Protein AF-K9VSK0-F1 (afdb_monomer)

pLDDT: mean 86.37, std 11.76, range [46.28, 98.44]

Mean predicted aligned error: 15.11 Å

Sequence (134 aa):
MHLQTCIEEISRLSTNRTDDEPLRQQLQQTQEELKQTQEQLAIASQEVDATNLQLPAAEQQLAELRSQLDTERASRTQVEIQLSELQQTPAPAINLSGKAGEVVNFFRTLLPKDTKLPKNTMSKLREILEATED

Foldseek 3Di:
DVVVVVVVVVVVVVVVVVVVVVVVVVVVVVVVVVVVVVVVVVVVVVVVVVVVVVVVVVVVVVVVVVVVVVVVVVVVVVVVVVVVVVVVPDDPPPLCLVVLVVVLVVVVVVDDPPDDDDPCPSVVSSVVSNVPPD

Radius of gyration: 51.52 Å; Cα contacts (8 Å, |Δi|>4): 13; chains: 1; bounding box: 82×23×147 Å

Solvent-accessible surface area (backbone atoms only — not comparable to full-atom values): 7681 Å² total; per-residue (Å²): 111,70,70,59,54,52,50,54,51,53,53,53,53,51,51,57,56,59,63,47,50,62,53,51,52,50,51,53,48,52,52,51,54,50,50,53,51,51,53,52,50,52,51,53,50,51,53,51,52,55,48,63,62,48,48,59,56,53,53,51,54,51,52,49,54,50,54,51,51,53,50,51,51,52,54,50,53,53,51,54,49,52,54,51,50,56,66,69,48,68,72,78,79,76,75,43,58,92,40,27,70,59,54,55,48,51,55,58,70,73,46,62,93,83,64,83,68,64,97,56,53,69,59,50,53,38,49,57,40,57,63,74,80,123

Structure (mmCIF, N/CA/C/O backbone):
data_AF-K9VSK0-F1
#
_entry.id   AF-K9VSK0-F1
#
loop_
_atom_site.group_PDB
_atom_site.id
_atom_site.type_symbol
_atom_site.label_atom_id
_atom_site.label_alt_id
_atom_site.label_comp_id
_atom_site.label_asym_id
_atom_site.label_entity_id
_atom_site.label_seq_id
_atom_site.pdbx_PDB_ins_code
_atom_site.Cartn_x
_atom_site.Cartn_y
_atom_site.Cartn_z
_atom_site.occupancy
_atom_site.B_iso_or_equiv
_atom_site.auth_seq_id
_atom_site.auth_comp_id
_atom_site.auth_asym_id
_atom_site.auth_atom_id
_atom_site.pdbx_PDB_model_num
ATOM 1 N N . MET A 1 1 ? 46.439 6.648 -70.743 1.00 70.19 1 MET A N 1
ATOM 2 C CA . MET A 1 1 ? 44.993 6.501 -70.464 1.00 70.19 1 MET A CA 1
ATOM 3 C C . MET A 1 1 ? 44.739 5.559 -69.288 1.00 70.19 1 MET A C 1
ATOM 5 O O . MET A 1 1 ? 44.214 6.033 -68.300 1.00 70.19 1 MET A O 1
ATOM 9 N N . HIS A 1 2 ? 45.198 4.298 -69.313 1.00 75.94 2 HIS A N 1
ATOM 10 C CA . HIS A 1 2 ? 44.955 3.331 -68.220 1.00 75.94 2 HIS A CA 1
ATOM 11 C C . HIS A 1 2 ? 45.480 3.762 -66.836 1.00 75.94 2 HIS A C 1
ATOM 13 O O . HIS A 1 2 ? 44.783 3.609 -65.844 1.00 75.94 2 HIS A O 1
ATOM 19 N N . LEU A 1 3 ? 46.674 4.363 -66.765 1.00 83.75 3 LEU A N 1
ATOM 20 C CA . LEU A 1 3 ? 47.247 4.857 -65.503 1.00 83.75 3 LEU A CA 1
ATOM 21 C C . LEU A 1 3 ? 46.403 5.966 -64.851 1.00 83.75 3 LEU A C 1
ATOM 23 O O . LEU A 1 3 ? 46.279 5.998 -63.634 1.00 83.75 3 LEU A O 1
ATOM 27 N N . GLN A 1 4 ? 45.789 6.836 -65.658 1.00 86.50 4 GLN A N 1
ATOM 28 C CA . GLN A 1 4 ? 44.918 7.913 -65.176 1.00 86.50 4 GLN A CA 1
ATOM 29 C C . GLN A 1 4 ? 43.635 7.339 -64.558 1.00 86.50 4 GLN A C 1
ATOM 31 O O . GLN A 1 4 ? 43.247 7.727 -63.462 1.00 86.50 4 GLN A O 1
ATOM 36 N N . THR A 1 5 ? 43.037 6.354 -65.236 1.00 87.00 5 THR A N 1
ATOM 37 C CA . THR A 1 5 ? 41.846 5.637 -64.766 1.00 87.00 5 THR A CA 1
ATOM 38 C C . THR A 1 5 ? 42.118 4.894 -63.459 1.00 87.00 5 THR A C 1
ATOM 40 O O . THR A 1 5 ? 41.322 4.985 -62.531 1.00 87.00 5 THR A O 1
ATOM 43 N N . CYS A 1 6 ? 43.276 4.234 -63.332 1.00 84.94 6 CYS A N 1
ATOM 44 C CA . CYS A 1 6 ? 43.662 3.577 -62.081 1.00 84.94 6 CYS A CA 1
ATOM 45 C C . CYS A 1 6 ? 43.825 4.565 -60.915 1.00 84.94 6 CYS A C 1
ATOM 47 O O . CYS A 1 6 ? 43.455 4.244 -59.790 1.00 84.94 6 CYS A O 1
ATOM 49 N N . ILE A 1 7 ? 44.361 5.765 -61.162 1.00 89.50 7 ILE A N 1
ATOM 50 C CA . ILE A 1 7 ? 44.517 6.792 -60.120 1.00 89.50 7 ILE A CA 1
ATOM 51 C C . ILE A 1 7 ? 43.149 7.303 -59.652 1.00 89.50 7 ILE A C 1
ATOM 53 O O . ILE A 1 7 ? 42.914 7.376 -58.448 1.00 89.50 7 ILE A O 1
ATOM 57 N N . GLU A 1 8 ? 42.228 7.594 -60.574 1.00 88.56 8 GLU A N 1
ATOM 58 C CA . GLU A 1 8 ? 40.864 8.027 -60.234 1.00 88.56 8 GLU A CA 1
ATOM 59 C C . GLU A 1 8 ? 40.098 6.966 -59.433 1.00 88.56 8 GLU A C 1
ATOM 61 O O . GLU A 1 8 ? 39.396 7.291 -58.473 1.00 88.56 8 GLU A O 1
ATOM 66 N N . GLU A 1 9 ? 40.264 5.691 -59.781 1.00 86.88 9 GLU A N 1
ATOM 67 C CA . GLU A 1 9 ? 39.606 4.580 -59.097 1.00 86.88 9 GLU A CA 1
ATOM 68 C C . GLU A 1 9 ? 40.160 4.366 -57.678 1.00 86.88 9 GLU A C 1
ATOM 70 O O . GLU A 1 9 ? 39.389 4.189 -56.734 1.00 86.88 9 GLU A O 1
ATOM 75 N N . ILE A 1 10 ? 41.479 4.496 -57.487 1.00 85.00 10 ILE A N 1
ATOM 76 C CA . ILE A 1 10 ? 42.115 4.464 -56.159 1.00 85.00 10 ILE A CA 1
ATOM 77 C C . ILE A 1 10 ? 41.655 5.649 -55.303 1.00 85.00 10 ILE A C 1
ATOM 79 O O . ILE A 1 10 ? 41.307 5.458 -54.136 1.00 85.00 10 ILE A O 1
ATOM 83 N N . SER A 1 11 ? 41.610 6.862 -55.865 1.00 85.50 11 SER A N 1
ATOM 84 C CA . SER A 1 11 ? 41.116 8.042 -55.149 1.00 85.50 11 SER A CA 1
ATOM 85 C C . SER A 1 11 ? 39.668 7.857 -54.706 1.00 85.50 11 SER A C 1
ATOM 87 O O . SER A 1 11 ? 39.365 8.112 -53.545 1.00 85.50 11 SER A O 1
ATOM 89 N N . ARG A 1 12 ? 38.804 7.336 -55.586 1.00 83.38 12 ARG A N 1
ATOM 90 C CA . ARG A 1 12 ? 37.389 7.068 -55.296 1.00 83.38 12 ARG A CA 1
ATOM 91 C C . ARG A 1 12 ? 37.193 5.979 -54.235 1.00 83.38 12 ARG A C 1
ATOM 93 O O . ARG A 1 12 ? 36.321 6.107 -53.380 1.00 83.38 12 ARG A O 1
ATOM 100 N N . LEU A 1 13 ? 38.002 4.919 -54.257 1.00 79.75 13 LEU A N 1
ATOM 101 C CA . LEU A 1 13 ? 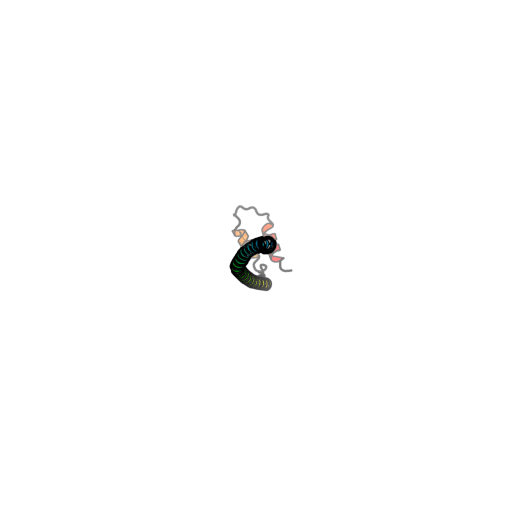37.990 3.887 -53.214 1.00 79.75 13 LEU A CA 1
ATOM 102 C C . LEU A 1 13 ? 38.483 4.433 -51.867 1.00 79.75 13 LEU A C 1
ATOM 104 O O . LEU A 1 13 ? 37.952 4.055 -50.823 1.00 79.75 13 LEU A O 1
ATOM 108 N N . SER A 1 14 ? 39.463 5.339 -51.879 1.00 76.88 14 SER A N 1
ATOM 109 C CA . SER A 1 14 ? 39.976 5.978 -50.667 1.00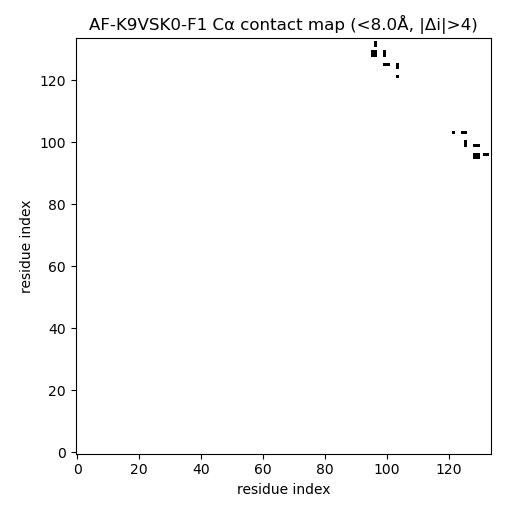 76.88 14 SER A CA 1
ATOM 110 C C . SER A 1 14 ? 38.945 6.905 -50.021 1.00 76.88 14 SER A C 1
ATOM 112 O O . SER A 1 14 ? 38.799 6.865 -48.801 1.00 76.88 14 SER A O 1
ATOM 114 N N . THR A 1 15 ? 38.200 7.701 -50.796 1.00 74.81 15 THR A N 1
ATOM 115 C CA . THR A 1 15 ? 37.110 8.535 -50.257 1.00 74.81 15 THR A CA 1
ATOM 116 C C . THR A 1 15 ? 36.001 7.677 -49.668 1.00 74.81 15 THR A C 1
ATOM 118 O O . THR A 1 15 ? 35.684 7.840 -48.496 1.00 74.81 15 THR A O 1
ATOM 121 N N . ASN A 1 16 ? 35.527 6.666 -50.402 1.00 74.62 16 ASN A N 1
ATOM 122 C CA . ASN A 1 16 ? 34.488 5.758 -49.902 1.00 74.62 16 ASN A CA 1
ATOM 123 C C . ASN A 1 16 ? 34.891 5.049 -48.596 1.00 74.62 16 ASN A C 1
ATOM 125 O O . ASN A 1 16 ? 34.059 4.832 -47.721 1.00 74.62 16 ASN A O 1
ATOM 129 N N . ARG A 1 17 ? 36.172 4.686 -48.447 1.00 75.38 17 ARG A N 1
ATOM 130 C CA . ARG A 1 17 ? 36.698 4.094 -47.209 1.00 75.38 17 ARG A CA 1
ATOM 131 C C . ARG A 1 17 ? 36.726 5.090 -46.048 1.00 75.38 17 ARG A C 1
ATOM 133 O O . ARG A 1 17 ? 36.574 4.682 -44.903 1.00 75.38 17 ARG A O 1
ATOM 140 N N . THR A 1 18 ? 36.941 6.369 -46.338 1.00 74.44 18 THR A N 1
ATOM 141 C CA . THR A 1 18 ? 36.981 7.429 -45.322 1.00 74.44 18 THR A CA 1
ATOM 142 C C . THR A 1 18 ? 35.572 7.765 -44.825 1.00 74.44 18 THR A C 1
ATOM 144 O O . THR A 1 18 ? 35.400 8.063 -43.647 1.00 74.44 18 THR A O 1
ATOM 147 N N . ASP A 1 19 ? 34.563 7.624 -45.687 1.00 80.12 19 ASP A N 1
ATOM 148 C CA . ASP A 1 19 ? 33.156 7.865 -45.350 1.00 80.12 19 ASP A CA 1
ATOM 149 C C . ASP A 1 19 ? 32.512 6.717 -44.533 1.00 80.12 19 ASP A C 1
ATOM 151 O O . ASP A 1 19 ? 31.517 6.938 -43.845 1.00 80.12 19 ASP A O 1
ATOM 155 N N . ASP A 1 20 ? 33.089 5.506 -44.545 1.00 85.62 20 ASP A N 1
ATOM 156 C CA . ASP A 1 20 ? 32.616 4.346 -43.754 1.00 85.62 20 ASP A CA 1
ATOM 157 C C . ASP A 1 20 ? 33.042 4.416 -42.271 1.00 85.62 20 ASP A C 1
ATOM 159 O O . ASP A 1 20 ? 32.355 3.914 -41.382 1.00 85.62 20 ASP A O 1
ATOM 163 N N . GLU A 1 21 ? 34.164 5.076 -41.976 1.00 87.31 21 GLU A N 1
ATOM 164 C CA . GLU A 1 21 ? 34.695 5.226 -40.615 1.00 87.31 21 GLU A CA 1
ATOM 165 C C . GLU A 1 21 ? 33.745 5.966 -39.644 1.00 87.31 21 GLU A C 1
ATOM 167 O O . GLU A 1 21 ? 33.496 5.445 -38.552 1.00 87.31 21 GLU A O 1
ATOM 172 N N . PRO A 1 22 ? 33.148 7.130 -39.987 1.00 90.38 22 PRO A N 1
ATOM 173 C CA . PRO A 1 22 ? 32.192 7.792 -39.098 1.00 90.38 22 PRO A CA 1
ATOM 174 C C . PRO A 1 22 ? 30.921 6.961 -38.880 1.00 90.38 22 PRO A C 1
ATOM 176 O O . PRO A 1 22 ? 30.366 6.980 -37.782 1.00 90.38 22 PRO A O 1
ATOM 179 N N . LEU A 1 23 ? 30.481 6.188 -39.880 1.00 91.69 23 LEU A N 1
ATOM 180 C CA . LEU A 1 23 ? 29.332 5.286 -39.745 1.00 91.69 23 LEU A CA 1
ATOM 181 C C . LEU A 1 23 ? 29.629 4.140 -38.771 1.00 91.69 23 LEU A C 1
ATOM 183 O O . LEU A 1 23 ? 28.773 3.778 -37.965 1.00 91.69 23 LEU A O 1
ATOM 187 N N . ARG A 1 24 ? 30.855 3.600 -38.786 1.00 91.38 24 ARG A N 1
ATOM 188 C CA . ARG A 1 24 ? 31.303 2.593 -37.809 1.00 91.38 24 ARG A CA 1
ATOM 189 C C . ARG A 1 24 ? 31.342 3.144 -36.390 1.00 91.38 24 ARG A C 1
ATOM 191 O O . ARG A 1 24 ? 30.878 2.467 -35.476 1.00 91.38 24 ARG A O 1
ATOM 198 N N . GLN A 1 25 ? 31.852 4.363 -36.208 1.00 94.50 25 GLN A N 1
ATOM 199 C CA . GLN A 1 25 ? 31.859 5.019 -34.898 1.00 94.50 25 GLN A CA 1
ATOM 200 C C . GLN A 1 25 ? 30.439 5.268 -34.385 1.00 94.50 25 GLN A C 1
ATOM 202 O O . GLN A 1 25 ? 30.153 4.966 -33.229 1.00 94.50 25 GLN A O 1
ATOM 207 N N . GLN A 1 26 ? 29.532 5.736 -35.248 1.00 95.06 26 GLN A N 1
ATOM 208 C CA . GLN A 1 26 ? 28.120 5.902 -34.896 1.00 95.06 26 GLN A CA 1
ATOM 209 C C . GLN A 1 26 ? 27.467 4.572 -34.513 1.00 95.06 26 GLN A C 1
ATOM 211 O O . GLN A 1 26 ? 26.804 4.501 -33.485 1.00 95.06 26 GLN A O 1
ATOM 216 N N . LEU A 1 27 ? 27.695 3.503 -35.283 1.00 95.50 27 LEU A N 1
ATOM 217 C CA . LEU A 1 27 ? 27.165 2.177 -34.963 1.00 95.50 27 LEU A CA 1
ATOM 218 C C . LEU A 1 27 ? 27.666 1.688 -33.598 1.00 95.50 27 LEU A C 1
ATOM 220 O O . LEU A 1 27 ? 26.878 1.185 -32.800 1.00 95.50 27 LEU A O 1
ATOM 224 N N . GLN A 1 28 ? 28.960 1.859 -33.320 1.00 96.25 28 GLN A N 1
ATOM 225 C CA . GLN A 1 28 ? 29.556 1.472 -32.044 1.00 96.25 28 GLN A CA 1
ATOM 226 C C . GLN A 1 28 ? 28.981 2.288 -30.881 1.00 96.25 28 GLN A C 1
ATOM 228 O O . GLN A 1 28 ? 28.664 1.720 -29.836 1.00 96.25 28 GLN A O 1
ATOM 233 N N . GLN A 1 29 ? 28.796 3.596 -31.072 1.00 96.69 29 GLN A N 1
ATOM 234 C CA . GLN A 1 29 ? 28.166 4.462 -30.082 1.00 96.69 29 GLN A CA 1
ATOM 235 C C . GLN A 1 29 ? 26.720 4.030 -29.807 1.00 96.69 29 GLN A C 1
ATOM 237 O O . GLN A 1 29 ? 26.358 3.811 -28.655 1.00 96.69 29 GLN A O 1
ATOM 24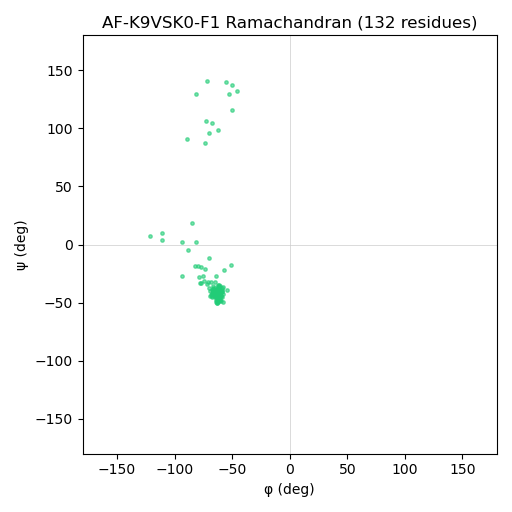2 N N . THR A 1 30 ? 25.911 3.828 -30.848 1.00 95.75 30 THR A N 1
ATOM 243 C CA . THR A 1 30 ? 24.522 3.370 -30.701 1.00 95.75 30 THR A CA 1
ATOM 244 C C . THR A 1 30 ? 24.441 1.992 -30.042 1.00 95.75 30 THR A C 1
ATOM 246 O O . THR A 1 30 ? 23.524 1.730 -29.268 1.00 95.75 30 THR A O 1
ATOM 249 N N . GLN A 1 31 ? 25.396 1.100 -30.311 1.00 97.00 31 GLN A N 1
ATOM 250 C CA . GLN A 1 31 ? 25.441 -0.217 -29.680 1.00 97.00 31 GLN A CA 1
ATOM 251 C C . GLN A 1 31 ? 25.734 -0.126 -28.175 1.00 97.00 31 GLN A C 1
ATOM 253 O O . GLN A 1 31 ? 25.124 -0.854 -27.390 1.00 97.00 31 GLN A O 1
ATOM 258 N N . GLU A 1 32 ? 26.626 0.777 -27.767 1.00 97.56 32 GLU A N 1
ATOM 259 C CA . GLU A 1 32 ? 26.912 1.032 -26.354 1.00 97.56 32 GLU A CA 1
ATOM 260 C C . GLU A 1 32 ? 25.716 1.695 -25.650 1.00 97.56 32 GLU A C 1
ATOM 262 O O . GLU A 1 32 ? 25.308 1.253 -24.578 1.00 97.56 32 GLU A O 1
ATOM 267 N N . GLU A 1 33 ? 25.079 2.684 -26.282 1.00 97.50 33 GLU A N 1
ATOM 268 C CA . GLU A 1 33 ? 23.861 3.330 -25.768 1.00 97.50 33 GLU A CA 1
ATOM 269 C C . GLU A 1 33 ? 22.706 2.327 -25.601 1.00 97.50 33 GLU A C 1
ATOM 271 O O . GLU A 1 33 ? 21.994 2.342 -24.591 1.00 97.50 33 GLU A O 1
ATOM 276 N N . LEU A 1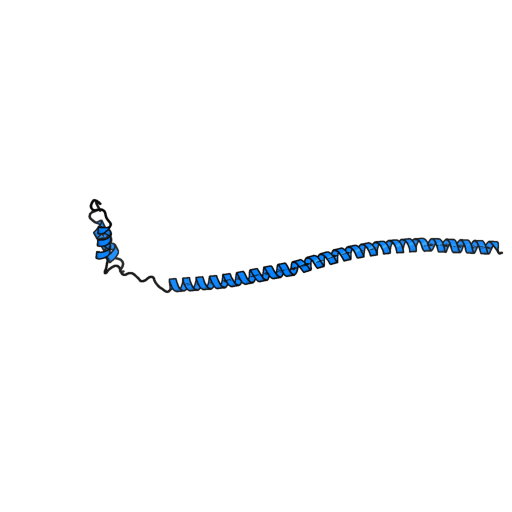 34 ? 22.542 1.402 -26.553 1.00 97.44 34 LEU A N 1
ATOM 277 C CA . LEU A 1 34 ? 21.558 0.325 -26.459 1.00 97.44 34 LEU A CA 1
ATOM 278 C C . LEU A 1 34 ? 21.846 -0.588 -25.265 1.00 97.44 34 LEU A C 1
ATOM 280 O O . LEU A 1 34 ? 20.926 -0.929 -24.522 1.00 97.44 34 LEU A O 1
ATOM 284 N N . LYS A 1 35 ? 23.111 -0.969 -25.064 1.00 97.88 35 LYS A N 1
ATOM 285 C CA . LYS A 1 35 ? 23.519 -1.813 -23.939 1.00 97.88 35 LYS A CA 1
ATOM 286 C C . LYS A 1 35 ? 23.242 -1.126 -22.600 1.00 97.88 35 LYS A C 1
ATOM 288 O O . LYS A 1 35 ? 22.643 -1.736 -21.718 1.00 97.88 35 LYS A O 1
ATOM 293 N N . GLN A 1 36 ? 23.591 0.153 -22.476 1.00 98.12 36 GLN A N 1
ATOM 294 C CA . GLN A 1 36 ? 23.302 0.941 -21.275 1.00 98.12 36 GLN A CA 1
ATOM 295 C C . GLN A 1 36 ? 21.798 1.034 -21.007 1.00 98.12 36 GLN A C 1
ATOM 297 O O . GLN A 1 36 ? 21.352 0.858 -19.874 1.00 98.12 36 GLN A O 1
ATOM 302 N N . THR A 1 37 ? 20.996 1.241 -22.052 1.00 97.69 37 THR A N 1
ATOM 303 C CA . THR A 1 37 ? 19.533 1.285 -21.931 1.00 97.69 37 THR A CA 1
ATOM 304 C C . THR A 1 37 ? 18.961 -0.067 -21.492 1.00 97.69 37 THR A C 1
ATOM 306 O O . THR A 1 37 ? 18.050 -0.117 -20.668 1.00 97.69 37 THR A O 1
ATOM 309 N N . GLN A 1 38 ? 19.502 -1.180 -21.997 1.00 97.94 38 GLN A N 1
ATOM 310 C CA . GLN A 1 38 ? 19.098 -2.527 -21.579 1.00 97.94 38 GLN A CA 1
ATOM 311 C C . GLN A 1 38 ? 19.432 -2.799 -20.109 1.00 97.94 38 GLN A C 1
ATOM 313 O O . GLN A 1 38 ? 18.605 -3.363 -19.393 1.00 97.94 38 GLN A O 1
ATOM 318 N N . GLU A 1 39 ? 20.607 -2.373 -19.644 1.00 98.25 39 GLU A N 1
ATOM 319 C CA . GLU A 1 39 ? 20.996 -2.487 -18.235 1.00 98.25 39 GLU A CA 1
ATOM 320 C C . GLU A 1 39 ? 20.071 -1.656 -17.333 1.00 98.25 39 GLU A C 1
ATOM 322 O O . GLU A 1 39 ? 19.575 -2.161 -16.326 1.00 98.25 39 GLU A O 1
ATOM 327 N N . GLN A 1 40 ? 19.752 -0.419 -17.727 1.00 98.19 40 GLN A N 1
ATOM 328 C CA . GLN A 1 40 ? 18.800 0.428 -16.999 1.00 98.19 40 GLN A CA 1
ATOM 329 C C . GLN A 1 40 ? 17.396 -0.183 -16.949 1.00 98.19 40 GLN A C 1
ATOM 331 O O . GLN A 1 40 ? 16.756 -0.168 -15.898 1.00 98.19 40 GLN A O 1
ATOM 336 N N . LEU A 1 41 ? 16.924 -0.762 -18.057 1.00 98.06 41 LEU A N 1
ATOM 337 C CA . LEU A 1 41 ? 15.633 -1.445 -18.100 1.00 98.06 41 LEU A CA 1
ATOM 338 C C . LEU A 1 41 ? 15.605 -2.661 -17.167 1.00 98.06 41 LEU A C 1
ATOM 340 O O . LEU A 1 41 ? 14.605 -2.890 -16.488 1.00 98.06 41 LEU A O 1
ATOM 344 N N . ALA A 1 42 ? 16.698 -3.425 -17.102 1.00 98.12 42 ALA A N 1
ATOM 345 C CA . ALA A 1 42 ? 16.806 -4.564 -16.197 1.00 98.12 42 ALA A CA 1
ATOM 346 C C . ALA A 1 42 ? 16.744 -4.130 -14.723 1.00 98.12 42 ALA A C 1
ATOM 348 O O . ALA A 1 42 ? 16.050 -4.770 -13.934 1.00 98.12 42 ALA A O 1
ATOM 349 N N . ILE A 1 43 ? 17.411 -3.028 -14.364 1.00 98.12 43 ILE A N 1
ATOM 350 C CA . ILE A 1 43 ? 17.352 -2.453 -13.010 1.00 98.12 43 ILE A CA 1
ATOM 351 C C . ILE A 1 43 ? 15.924 -2.004 -12.685 1.00 98.12 43 ILE A C 1
ATOM 353 O O . ILE A 1 43 ? 15.367 -2.426 -11.675 1.00 98.12 43 ILE A O 1
ATOM 357 N N . ALA A 1 44 ? 15.297 -1.225 -13.569 1.00 98.00 44 ALA A N 1
ATOM 358 C CA . ALA A 1 44 ? 13.929 -0.753 -13.369 1.00 98.00 44 ALA A CA 1
ATOM 359 C C . ALA A 1 44 ? 12.931 -1.916 -13.225 1.00 98.00 44 ALA A C 1
ATOM 361 O O . ALA A 1 44 ? 12.035 -1.867 -12.386 1.00 98.00 44 ALA A O 1
ATOM 362 N N . SER A 1 45 ? 13.105 -2.994 -13.998 1.00 98.00 45 SER A N 1
ATOM 363 C CA . SER A 1 45 ? 12.285 -4.203 -13.865 1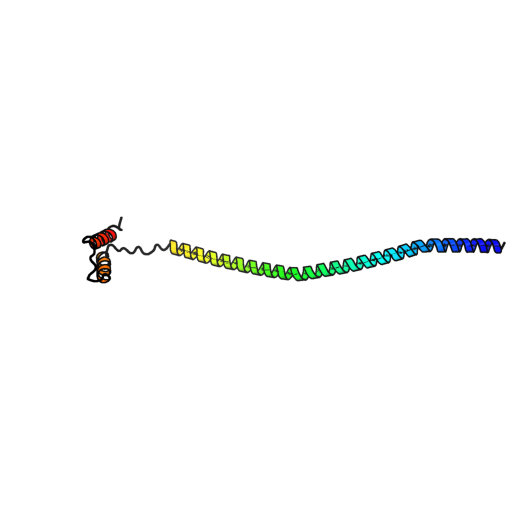.00 98.00 45 SER A CA 1
ATOM 364 C C . SER A 1 45 ? 12.437 -4.846 -12.486 1.00 98.00 45 SER A C 1
ATOM 366 O O . SER A 1 45 ? 11.438 -5.206 -11.872 1.00 98.00 45 SER A O 1
ATOM 368 N N . GLN A 1 46 ? 13.665 -4.955 -11.971 1.00 97.94 46 GLN A N 1
ATOM 369 C CA . GLN A 1 46 ? 13.913 -5.514 -10.638 1.00 97.94 46 GLN A CA 1
ATOM 370 C C . GLN A 1 46 ? 13.304 -4.650 -9.525 1.00 97.94 46 GLN A C 1
ATOM 372 O O . GLN A 1 46 ? 12.779 -5.187 -8.552 1.00 97.94 46 GLN A O 1
ATOM 377 N N . GLU A 1 47 ? 13.340 -3.324 -9.661 1.00 97.62 47 GLU A N 1
ATOM 378 C CA . GLU A 1 47 ? 12.709 -2.403 -8.707 1.00 97.62 47 GLU A CA 1
ATOM 379 C C . GLU A 1 47 ? 11.180 -2.533 -8.707 1.00 97.62 47 GLU A C 1
ATOM 381 O O . GLU A 1 47 ? 10.551 -2.543 -7.642 1.00 97.62 47 GLU A O 1
ATOM 386 N N . VAL A 1 48 ? 10.578 -2.687 -9.890 1.00 97.88 48 VAL A N 1
ATOM 387 C CA . VAL A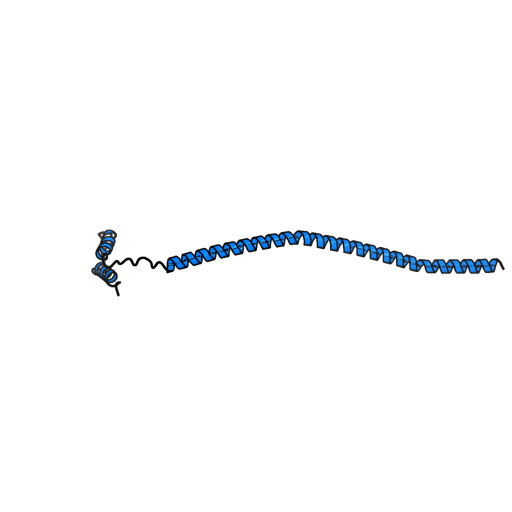 1 48 ? 9.143 -2.964 -10.032 1.00 97.88 48 VAL A CA 1
ATOM 388 C C . VAL A 1 48 ? 8.789 -4.294 -9.371 1.00 97.88 48 VAL A C 1
ATOM 390 O O . VAL A 1 48 ? 7.839 -4.347 -8.590 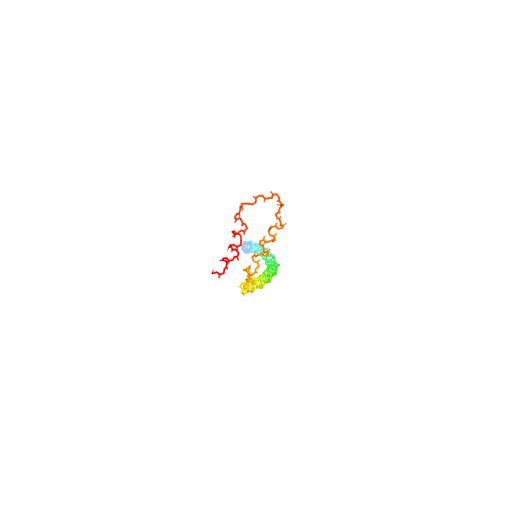1.00 97.88 48 VAL A O 1
ATOM 393 N N . ASP A 1 49 ? 9.568 -5.349 -9.609 1.00 97.31 49 ASP A N 1
ATOM 394 C CA . ASP A 1 49 ? 9.344 -6.661 -8.995 1.00 97.31 49 ASP A CA 1
A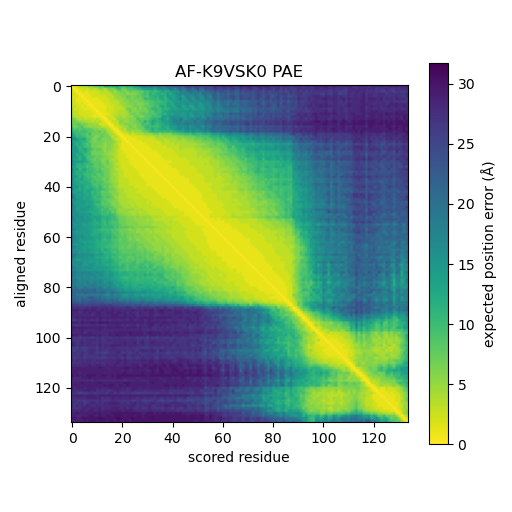TOM 395 C C . ASP A 1 49 ? 9.470 -6.606 -7.467 1.00 97.31 49 ASP A C 1
ATOM 397 O O . ASP A 1 49 ? 8.621 -7.137 -6.748 1.00 97.31 49 ASP A O 1
ATOM 401 N N . ALA A 1 50 ? 10.480 -5.902 -6.947 1.00 96.81 50 ALA A N 1
ATOM 402 C CA . ALA A 1 50 ? 10.647 -5.697 -5.512 1.00 96.81 50 ALA A CA 1
ATOM 403 C C . ALA A 1 50 ? 9.448 -4.954 -4.899 1.00 96.81 50 ALA A C 1
ATOM 405 O O . ALA A 1 50 ? 8.944 -5.345 -3.845 1.00 96.81 50 ALA A O 1
ATOM 406 N N . THR A 1 51 ? 8.947 -3.923 -5.581 1.00 96.56 51 THR A N 1
ATOM 407 C CA . THR A 1 51 ? 7.766 -3.164 -5.143 1.00 96.56 51 THR A CA 1
ATOM 408 C C . THR A 1 51 ? 6.507 -4.032 -5.166 1.00 96.56 51 THR A C 1
ATOM 410 O O . THR A 1 51 ? 5.729 -4.025 -4.211 1.00 96.56 51 THR A O 1
ATOM 413 N N . ASN A 1 52 ? 6.335 -4.847 -6.209 1.00 96.50 52 ASN A N 1
ATOM 414 C CA . ASN A 1 52 ? 5.217 -5.782 -6.338 1.00 96.50 52 ASN A CA 1
ATOM 415 C C . ASN A 1 52 ? 5.222 -6.871 -5.258 1.00 96.50 52 ASN A C 1
ATOM 417 O O . ASN A 1 52 ? 4.157 -7.365 -4.901 1.00 96.50 52 ASN A O 1
ATOM 421 N N . LEU A 1 53 ? 6.384 -7.238 -4.711 1.00 95.88 53 LEU A N 1
ATOM 422 C CA . LEU A 1 53 ? 6.473 -8.143 -3.561 1.00 95.88 53 LEU A CA 1
ATOM 423 C C . LEU A 1 53 ? 6.132 -7.450 -2.235 1.00 95.88 53 LEU A C 1
ATOM 425 O O . LEU A 1 53 ? 5.575 -8.080 -1.337 1.00 95.88 53 LEU A O 1
ATOM 429 N N . GLN A 1 54 ? 6.454 -6.163 -2.098 1.00 96.88 54 GLN A N 1
ATOM 430 C CA . GLN A 1 54 ? 6.180 -5.393 -0.881 1.00 96.88 54 GLN A CA 1
ATOM 431 C C . GLN A 1 54 ? 4.714 -4.960 -0.767 1.00 96.88 54 GLN A C 1
ATOM 433 O O . GLN A 1 54 ? 4.179 -4.902 0.342 1.00 96.88 54 GLN A O 1
ATOM 438 N N . LEU A 1 55 ? 4.052 -4.680 -1.893 1.00 97.38 55 LEU A N 1
ATOM 439 C CA . LEU A 1 55 ? 2.675 -4.189 -1.915 1.00 97.38 55 LEU A CA 1
ATOM 440 C C . LEU A 1 55 ? 1.678 -5.148 -1.219 1.00 97.38 55 LEU A C 1
ATOM 442 O O . LEU A 1 55 ? 0.984 -4.687 -0.313 1.00 97.38 55 LEU A O 1
ATOM 446 N N . PRO A 1 56 ? 1.644 -6.464 -1.512 1.00 97.38 56 PRO A N 1
ATOM 447 C CA . PRO A 1 56 ? 0.742 -7.398 -0.835 1.00 97.38 56 PRO A CA 1
ATOM 448 C C . PRO A 1 56 ? 0.979 -7.483 0.675 1.00 97.38 56 PRO A C 1
ATOM 450 O O . PRO A 1 56 ? 0.033 -7.616 1.449 1.00 97.38 56 PRO A O 1
ATOM 453 N N . ALA A 1 57 ? 2.238 -7.380 1.116 1.00 96.62 57 ALA A N 1
ATOM 454 C CA . ALA A 1 57 ? 2.566 -7.390 2.539 1.00 96.62 57 ALA A CA 1
ATOM 455 C C . ALA A 1 57 ? 1.996 -6.151 3.247 1.00 96.62 57 ALA A C 1
ATOM 457 O O . ALA A 1 57 ? 1.404 -6.268 4.321 1.00 96.62 57 ALA A O 1
ATOM 458 N N . ALA A 1 58 ? 2.114 -4.975 2.624 1.00 97.69 58 ALA A N 1
ATOM 459 C CA . ALA A 1 58 ? 1.519 -3.746 3.138 1.00 97.69 58 ALA A CA 1
ATOM 460 C C . ALA A 1 58 ? -0.021 -3.806 3.138 1.00 97.69 58 ALA A C 1
ATOM 462 O O . ALA A 1 58 ? -0.655 -3.390 4.109 1.00 97.69 58 ALA A O 1
ATOM 463 N N . GLU A 1 59 ? -0.635 -4.367 2.092 1.00 98.06 59 GLU A N 1
ATOM 464 C CA . GLU A 1 59 ? -2.088 -4.577 2.025 1.00 98.06 59 GLU A CA 1
ATOM 465 C C . GLU A 1 59 ? -2.585 -5.510 3.135 1.00 98.06 59 GLU A C 1
ATOM 467 O O . GLU A 1 59 ? -3.596 -5.218 3.780 1.00 98.06 59 GLU A O 1
ATOM 472 N N . GLN A 1 60 ? -1.856 -6.594 3.413 1.00 98.00 60 GLN A N 1
ATOM 473 C CA . GLN A 1 60 ? -2.188 -7.528 4.486 1.00 98.00 60 GLN A CA 1
ATOM 474 C C . GLN A 1 60 ? -2.092 -6.869 5.869 1.00 98.00 60 GLN A C 1
ATOM 476 O O . GLN A 1 60 ? -3.010 -7.011 6.676 1.00 98.00 60 GLN A O 1
ATOM 481 N N . GLN A 1 61 ? -1.029 -6.102 6.129 1.00 98.12 61 GLN A N 1
ATOM 482 C CA . GLN A 1 61 ? -0.885 -5.340 7.377 1.00 98.12 61 GLN A CA 1
ATOM 483 C C . GLN A 1 61 ? -2.024 -4.331 7.559 1.00 98.12 61 GLN A C 1
ATOM 485 O O . GLN A 1 61 ? -2.563 -4.170 8.654 1.00 98.12 61 GLN A O 1
ATOM 490 N N . LEU A 1 62 ? -2.428 -3.665 6.478 1.00 98.25 62 LEU A N 1
ATOM 491 C CA . LEU A 1 62 ? -3.526 -2.708 6.504 1.00 98.25 62 LEU A CA 1
ATOM 492 C C . LEU A 1 62 ? -4.868 -3.400 6.789 1.00 98.25 62 LEU A C 1
ATOM 494 O O . LEU A 1 62 ? -5.673 -2.883 7.567 1.00 98.25 62 LEU A O 1
ATOM 498 N N . ALA A 1 63 ? -5.107 -4.573 6.199 1.00 98.12 63 ALA A N 1
ATOM 499 C CA . ALA A 1 63 ? -6.289 -5.383 6.484 1.00 98.12 63 ALA A CA 1
ATOM 500 C C . ALA A 1 63 ? -6.335 -5.835 7.954 1.00 98.12 63 ALA A C 1
ATOM 502 O O . ALA A 1 63 ? -7.387 -5.746 8.592 1.00 98.12 63 ALA A O 1
ATOM 503 N N . GLU A 1 64 ? -5.198 -6.247 8.515 1.00 98.38 64 GLU A N 1
ATOM 504 C CA . GLU A 1 64 ? -5.089 -6.641 9.920 1.00 98.38 64 GLU A CA 1
ATOM 505 C C . GLU A 1 64 ? -5.393 -5.470 10.865 1.00 98.38 64 GLU A C 1
ATOM 507 O O . GLU A 1 64 ? -6.240 -5.592 11.752 1.00 98.38 64 GLU A O 1
ATOM 512 N N . LEU A 1 65 ? -4.789 -4.302 10.630 1.00 98.44 65 LEU A N 1
ATOM 513 C CA . LEU A 1 65 ? -5.042 -3.100 11.430 1.00 98.44 65 LEU A CA 1
ATOM 514 C C . LEU A 1 65 ? -6.506 -2.649 11.364 1.00 98.44 65 LEU A C 1
ATOM 516 O O . LEU A 1 65 ? -7.060 -2.209 12.372 1.00 98.44 65 LEU A O 1
ATOM 520 N N . ARG A 1 66 ? -7.160 -2.779 10.203 1.00 98.38 66 ARG A N 1
ATOM 521 C CA . ARG A 1 66 ? -8.602 -2.512 10.076 1.00 98.38 66 ARG A CA 1
ATOM 522 C C . ARG A 1 66 ? -9.426 -3.465 10.939 1.00 98.38 66 ARG A C 1
ATOM 524 O O . ARG A 1 66 ? -10.281 -3.004 11.688 1.00 98.38 66 ARG A O 1
ATOM 531 N N . SER A 1 67 ? -9.124 -4.762 10.897 1.00 98.25 67 SER A N 1
ATOM 532 C CA . SER A 1 67 ? -9.806 -5.762 11.728 1.00 98.25 67 SER A CA 1
ATOM 533 C C . SER A 1 67 ? -9.626 -5.495 13.225 1.00 98.25 67 SER A C 1
ATOM 535 O O . SER A 1 67 ? -10.571 -5.647 14.003 1.00 98.25 67 SER A O 1
ATOM 537 N N . GLN A 1 68 ? -8.425 -5.090 13.643 1.00 98.25 68 GLN A N 1
ATOM 538 C CA . GLN A 1 68 ? -8.152 -4.723 15.034 1.00 98.25 68 GLN A CA 1
ATOM 539 C C . GLN A 1 68 ? -8.947 -3.478 15.441 1.00 98.25 68 GLN A C 1
ATOM 541 O O . GLN A 1 68 ? -9.578 -3.469 16.495 1.00 98.25 68 GLN A O 1
ATOM 546 N N . LEU A 1 69 ? -8.987 -2.453 14.584 1.00 98.06 69 LEU A N 1
ATOM 547 C CA . LEU A 1 69 ? -9.754 -1.235 14.836 1.00 98.06 69 LEU A CA 1
ATOM 548 C C . LEU A 1 69 ? -11.253 -1.518 14.991 1.00 98.06 69 LEU A C 1
ATOM 550 O O . LEU A 1 69 ? -11.892 -0.962 15.884 1.00 98.06 69 LEU A O 1
ATOM 554 N N . ASP A 1 70 ? -11.817 -2.374 14.141 1.00 98.19 70 ASP A N 1
ATOM 555 C CA . ASP A 1 70 ? -13.230 -2.750 14.223 1.00 98.19 70 ASP A CA 1
ATOM 556 C C . ASP A 1 70 ? -13.530 -3.545 15.502 1.00 98.19 70 ASP A C 1
ATOM 558 O O . ASP A 1 70 ? -14.552 -3.311 16.150 1.00 98.19 70 ASP A O 1
ATOM 562 N N . THR A 1 71 ? -12.602 -4.407 15.923 1.00 98.19 71 THR A N 1
ATOM 563 C CA . THR A 1 71 ? -12.701 -5.146 17.192 1.00 98.19 71 THR A CA 1
ATOM 564 C C . THR A 1 71 ? -12.684 -4.200 18.392 1.00 98.19 71 THR A C 1
ATOM 566 O O . THR A 1 71 ? -13.552 -4.282 19.258 1.00 98.19 71 THR A O 1
ATOM 569 N N . GLU A 1 72 ? -11.748 -3.251 18.428 1.00 98.19 72 GLU A N 1
ATOM 570 C CA . GLU A 1 72 ? -11.665 -2.249 19.496 1.00 98.19 72 GLU A CA 1
ATOM 571 C C . GLU A 1 72 ? -12.899 -1.346 19.544 1.00 98.19 72 GLU A C 1
ATOM 573 O O . GLU A 1 72 ? -13.401 -1.020 20.620 1.00 98.19 72 GLU A O 1
ATOM 578 N N . ARG A 1 73 ? -13.448 -0.971 18.384 1.00 98.06 73 ARG A N 1
ATOM 579 C CA . ARG A 1 73 ? -14.703 -0.213 18.316 1.00 98.06 73 ARG A CA 1
ATOM 580 C C . ARG A 1 73 ? -15.865 -0.994 18.917 1.00 98.06 73 ARG A C 1
ATOM 582 O O . ARG A 1 73 ? -16.609 -0.424 19.710 1.00 98.06 73 ARG A O 1
ATOM 589 N N . ALA A 1 74 ? -15.995 -2.278 18.588 1.00 97.69 74 ALA A N 1
ATOM 590 C CA . ALA A 1 74 ? -17.030 -3.131 19.163 1.00 97.69 74 ALA A CA 1
ATOM 591 C C . ALA A 1 74 ? -16.873 -3.265 20.688 1.00 97.69 74 ALA A C 1
ATOM 593 O O . ALA A 1 74 ? -17.841 -3.057 21.425 1.00 97.69 74 ALA A O 1
ATOM 594 N N . SER A 1 75 ? -15.651 -3.519 21.168 1.00 97.75 75 SER A N 1
ATOM 595 C CA . SER A 1 75 ? -15.333 -3.582 22.601 1.00 97.75 75 SER A CA 1
ATOM 596 C C . SER A 1 75 ? -15.671 -2.276 23.317 1.00 97.75 75 SER A C 1
ATOM 598 O O . SER A 1 75 ? -16.310 -2.284 24.369 1.00 97.75 75 SER A O 1
ATOM 600 N N . ARG A 1 76 ? -15.306 -1.132 22.729 1.00 97.75 76 ARG A N 1
ATOM 601 C CA . ARG A 1 76 ? -15.630 0.188 23.272 1.00 97.75 76 ARG A CA 1
ATOM 602 C C . ARG A 1 76 ? -17.137 0.398 23.383 1.00 97.75 76 ARG A C 1
ATOM 604 O O . ARG A 1 76 ? -17.600 0.826 24.435 1.00 97.75 76 ARG A O 1
ATOM 611 N N . THR A 1 77 ? -17.899 0.083 22.336 1.00 97.25 77 THR A N 1
ATOM 612 C CA . THR A 1 77 ? -19.365 0.185 22.374 1.00 97.25 77 THR A CA 1
ATOM 613 C C . THR A 1 77 ? -19.952 -0.689 23.480 1.00 97.25 77 THR A C 1
ATOM 615 O O . THR A 1 77 ? -20.846 -0.247 24.197 1.00 97.25 77 THR A O 1
ATOM 618 N N . GLN A 1 78 ? -19.427 -1.899 23.683 1.00 97.00 78 GLN A N 1
ATOM 619 C CA . GLN A 1 78 ? -19.877 -2.770 24.767 1.00 97.00 78 GLN A CA 1
ATOM 620 C C . GLN A 1 78 ? -19.602 -2.168 26.153 1.00 97.00 78 GLN A C 1
ATOM 622 O O . GLN A 1 78 ? -20.477 -2.198 27.018 1.00 97.00 78 GLN A O 1
ATOM 627 N N . VAL A 1 79 ? -18.420 -1.583 26.362 1.00 96.44 79 VAL A N 1
ATOM 628 C CA . VAL A 1 79 ? -18.081 -0.888 27.615 1.00 96.44 79 VAL A CA 1
ATOM 629 C C . VAL A 1 79 ? -18.972 0.337 27.831 1.00 96.44 79 VAL A C 1
ATOM 631 O O . VAL A 1 79 ? -19.441 0.564 28.942 1.00 96.44 79 VAL A O 1
ATOM 634 N N . GLU A 1 80 ? -19.250 1.115 26.784 1.00 96.44 80 GLU A N 1
ATOM 635 C CA . GLU A 1 80 ? -20.147 2.277 26.858 1.00 96.44 80 GLU A CA 1
ATOM 636 C C . GLU A 1 80 ? -21.582 1.870 27.237 1.00 96.44 80 GLU A C 1
ATOM 638 O O . GLU A 1 80 ? -22.217 2.547 28.053 1.00 96.44 80 GLU A O 1
ATOM 643 N N . ILE A 1 81 ? -22.074 0.738 26.720 1.00 95.00 81 ILE A N 1
ATOM 644 C CA . ILE A 1 81 ? -23.366 0.162 27.123 1.00 95.00 81 ILE A CA 1
ATOM 645 C C . ILE A 1 81 ? -23.338 -0.225 28.606 1.00 95.00 81 ILE A C 1
ATOM 647 O O . ILE A 1 81 ? -24.201 0.219 29.358 1.00 95.00 81 ILE A O 1
ATOM 651 N N . GLN A 1 82 ? -22.323 -0.971 29.056 1.00 93.25 82 GLN A N 1
ATOM 652 C CA . GLN A 1 82 ? -22.202 -1.384 30.462 1.00 93.25 82 GLN A CA 1
ATOM 653 C C . GLN A 1 82 ? -22.119 -0.191 31.422 1.00 93.25 82 GLN A C 1
ATOM 655 O O . GLN A 1 82 ? -22.739 -0.196 32.484 1.00 93.25 82 GLN A O 1
ATOM 660 N N . LEU A 1 83 ? -21.376 0.856 31.054 1.00 92.19 83 LEU A N 1
ATOM 661 C CA . LEU A 1 83 ? -21.310 2.088 31.840 1.00 92.19 83 LEU A CA 1
ATOM 662 C C . LEU A 1 83 ? -22.670 2.783 31.913 1.00 92.19 83 LEU A C 1
ATOM 664 O O . LEU A 1 83 ? -23.051 3.262 32.980 1.00 92.19 83 LEU A O 1
ATOM 668 N N . SER A 1 84 ? -23.410 2.810 30.804 1.00 91.31 84 SER A N 1
ATOM 669 C CA . SER A 1 84 ? -24.758 3.382 30.765 1.00 91.31 84 SER A CA 1
ATOM 670 C C . SER A 1 84 ? -25.732 2.589 31.641 1.00 91.31 84 SER A C 1
ATOM 672 O O . SER A 1 84 ? -26.510 3.186 32.379 1.00 91.31 84 SER A O 1
ATOM 674 N N . GLU A 1 85 ? -25.663 1.257 31.621 1.00 90.25 85 GLU A N 1
ATOM 675 C CA . GLU A 1 85 ? -26.477 0.384 32.477 1.00 90.25 85 GLU A CA 1
ATOM 676 C C . GLU A 1 85 ? -26.176 0.606 33.964 1.00 90.25 85 GLU A C 1
ATOM 678 O O . GLU A 1 85 ? -27.100 0.805 34.751 1.00 90.25 85 GLU A O 1
ATOM 683 N N . LEU A 1 86 ? -24.895 0.663 34.344 1.00 85.88 86 LEU A N 1
ATOM 684 C CA . LEU A 1 86 ? -24.480 0.928 35.726 1.00 85.88 86 LEU A CA 1
ATOM 685 C C . LEU A 1 86 ? -24.921 2.310 36.222 1.00 85.88 86 LEU A C 1
ATOM 687 O O . LEU A 1 86 ? -25.254 2.460 37.395 1.00 85.88 86 LEU A O 1
ATOM 691 N N . GLN A 1 87 ? -24.941 3.318 35.347 1.00 82.38 87 GLN A N 1
ATOM 692 C CA . GLN A 1 87 ? -25.466 4.644 35.683 1.00 82.38 87 GLN A CA 1
ATOM 693 C C . GLN A 1 87 ? -26.993 4.653 35.825 1.00 82.38 87 GLN A C 1
ATOM 695 O O . GLN A 1 87 ? -27.527 5.425 36.621 1.00 82.38 87 GLN A O 1
ATOM 700 N N . GLN A 1 88 ? -27.700 3.813 35.065 1.00 77.94 88 GLN A N 1
ATOM 701 C CA . GLN A 1 88 ? -29.161 3.714 35.106 1.00 77.94 88 GLN A CA 1
ATOM 702 C C . GLN A 1 88 ? -29.689 2.830 36.234 1.00 77.94 88 GLN A C 1
ATOM 704 O O . GLN A 1 88 ? -30.855 2.962 36.601 1.00 77.94 88 GLN A O 1
ATOM 709 N N . THR A 1 89 ? -28.862 1.959 36.811 1.00 68.69 89 THR A N 1
ATOM 710 C CA . THR A 1 89 ? -29.155 1.310 38.087 1.00 68.69 89 THR A CA 1
ATOM 711 C C . THR A 1 89 ? -28.619 2.194 39.211 1.00 68.69 89 THR A C 1
ATOM 713 O O . THR A 1 89 ? -27.454 2.035 39.588 1.00 68.69 89 THR A O 1
ATOM 716 N N . PRO A 1 90 ? -29.405 3.138 39.770 1.00 59.81 90 PRO A N 1
ATOM 717 C CA . PRO A 1 90 ? -28.981 3.802 40.990 1.00 59.81 90 PRO A CA 1
ATOM 718 C C . PRO A 1 90 ? -28.649 2.708 42.002 1.00 59.81 90 PRO A C 1
ATOM 720 O O . PRO A 1 90 ? -29.428 1.764 42.176 1.00 59.81 90 PRO A O 1
ATOM 723 N N . ALA A 1 91 ? -27.463 2.803 42.614 1.00 63.88 91 ALA A N 1
ATOM 724 C CA . ALA A 1 91 ? -27.086 1.914 43.702 1.00 63.88 91 ALA A CA 1
ATOM 725 C C . ALA A 1 91 ? -28.286 1.831 44.653 1.00 63.88 91 ALA A C 1
ATOM 727 O O . ALA A 1 91 ? -28.860 2.889 44.941 1.00 63.88 91 ALA A O 1
ATOM 728 N N . PRO A 1 92 ? -28.713 0.625 45.084 1.00 61.91 92 PRO A N 1
ATOM 729 C CA . PRO A 1 92 ? -29.840 0.515 45.989 1.00 61.91 92 PRO A CA 1
ATOM 730 C C . PRO A 1 92 ? -29.569 1.483 47.128 1.00 61.91 92 PRO A C 1
ATOM 732 O O . PRO A 1 92 ? -28.545 1.351 47.800 1.00 61.91 92 PRO A O 1
ATOM 735 N N . ALA A 1 93 ? -30.416 2.504 47.273 1.00 61.72 93 ALA A N 1
ATOM 736 C CA . ALA A 1 93 ? -30.301 3.432 48.376 1.00 61.72 93 ALA A CA 1
ATOM 737 C C . ALA A 1 93 ? -30.516 2.576 49.620 1.00 61.72 93 ALA A C 1
ATOM 739 O O . ALA A 1 93 ? -31.638 2.172 49.930 1.00 61.72 93 ALA A O 1
ATOM 740 N N . ILE A 1 94 ? -29.415 2.177 50.259 1.00 64.25 94 ILE A N 1
ATOM 741 C CA . ILE A 1 94 ? -29.470 1.429 51.500 1.00 64.25 94 ILE A CA 1
ATOM 742 C C . ILE A 1 94 ? -29.973 2.448 52.503 1.00 64.25 94 ILE A C 1
ATOM 744 O O . ILE A 1 94 ? -29.207 3.259 53.017 1.00 64.25 94 ILE A O 1
ATOM 748 N N . ASN A 1 95 ? -31.281 2.434 52.726 1.00 67.94 95 ASN A N 1
ATOM 749 C CA . ASN A 1 95 ? -31.867 3.222 53.780 1.00 67.94 95 ASN A CA 1
ATOM 750 C C . ASN A 1 95 ? -31.376 2.628 55.111 1.00 67.94 95 ASN A C 1
ATOM 752 O O . ASN A 1 95 ? -31.775 1.533 55.520 1.00 67.94 95 ASN A O 1
ATOM 756 N N . LEU A 1 96 ? -30.431 3.330 55.737 1.00 70.38 96 LEU A N 1
ATOM 757 C CA . LEU A 1 96 ? -29.852 2.966 57.024 1.00 70.38 96 LEU A CA 1
ATOM 758 C C . LEU A 1 96 ? -30.648 3.543 58.202 1.00 70.38 96 LEU A C 1
ATOM 760 O O . LEU A 1 96 ? -30.338 3.176 59.335 1.00 70.38 96 LEU A O 1
ATOM 764 N N . SER A 1 97 ? -31.683 4.363 57.974 1.00 69.50 97 SER A N 1
ATOM 765 C CA . SER A 1 97 ? -32.454 5.021 59.041 1.00 69.50 97 SER A CA 1
ATOM 766 C C . SER A 1 97 ? -33.109 3.991 59.968 1.00 69.50 97 SER A C 1
ATOM 768 O O . SER A 1 97 ? -32.936 4.029 61.186 1.00 69.50 97 SER A O 1
ATOM 770 N N . GLY A 1 98 ? -33.719 2.948 59.394 1.00 71.75 98 GLY A N 1
ATOM 771 C CA . GLY A 1 98 ? -34.304 1.827 60.140 1.00 71.75 98 GLY A CA 1
ATOM 772 C C . GLY A 1 98 ? -33.289 0.893 60.816 1.00 71.75 98 GLY A C 1
ATOM 773 O O . GLY A 1 98 ? -33.677 0.062 61.636 1.00 71.75 98 GLY A O 1
ATOM 774 N N . LYS A 1 99 ? -31.992 1.012 60.494 1.00 78.94 99 LYS A N 1
ATOM 775 C CA . LYS A 1 99 ? -30.907 0.153 61.009 1.00 78.94 99 LYS A CA 1
ATOM 776 C C . LYS A 1 99 ? -29.810 0.918 61.749 1.00 78.94 99 LYS A C 1
ATOM 778 O O . LYS A 1 99 ? -28.819 0.310 62.157 1.00 78.94 99 LYS A O 1
ATOM 783 N N . ALA A 1 100 ? -29.984 2.216 61.999 1.00 79.75 100 ALA A N 1
ATOM 784 C CA . ALA A 1 100 ? -28.987 3.058 62.660 1.00 79.75 100 ALA A CA 1
ATOM 785 C C . ALA A 1 100 ? -28.545 2.473 64.015 1.00 79.75 100 ALA A C 1
ATOM 787 O O . ALA A 1 100 ? -27.358 2.443 64.340 1.00 79.75 100 ALA A O 1
ATOM 788 N N . GLY A 1 101 ? -29.490 1.907 64.774 1.00 77.69 101 GLY A N 1
ATOM 789 C CA . GLY A 1 101 ? -29.202 1.214 66.031 1.00 77.69 101 GLY A CA 1
ATOM 790 C C . GLY A 1 101 ? -28.316 -0.027 65.865 1.00 77.69 101 GLY A C 1
ATOM 791 O O . GLY A 1 101 ? -27.392 -0.218 66.653 1.00 77.69 101 GLY A O 1
ATOM 792 N N . GLU A 1 102 ? -28.554 -0.845 64.837 1.00 81.75 102 GLU A N 1
ATOM 793 C CA . GLU A 1 102 ? -27.761 -2.049 64.548 1.00 81.75 102 GLU A CA 1
ATOM 794 C C . GLU A 1 102 ? -26.338 -1.688 64.116 1.00 81.75 102 GLU A C 1
ATOM 796 O O . GLU A 1 102 ? -25.378 -2.284 64.603 1.00 81.75 102 GLU A O 1
ATOM 801 N N . VAL A 1 103 ? -26.192 -0.663 63.272 1.00 79.88 103 VAL A N 1
ATOM 802 C CA . VAL A 1 103 ? -24.892 -0.160 62.805 1.00 79.88 103 VAL A CA 1
ATOM 803 C C . VAL A 1 103 ? -24.071 0.382 63.975 1.00 79.88 103 VAL A C 1
ATOM 805 O O . VAL A 1 103 ? -22.912 0.005 64.154 1.00 79.88 103 VAL A O 1
ATOM 808 N N . VAL A 1 104 ? -24.675 1.205 64.836 1.00 82.50 104 VAL A N 1
ATOM 809 C CA . VAL A 1 104 ? -24.013 1.720 66.046 1.00 82.50 104 VAL A CA 1
ATOM 810 C C . VAL A 1 104 ? -23.612 0.576 66.982 1.00 82.50 104 VAL A C 1
ATOM 812 O O . VAL A 1 104 ? -22.526 0.604 67.568 1.00 82.50 104 VAL A O 1
ATOM 815 N N . ASN A 1 105 ? -24.446 -0.459 67.107 1.00 81.75 105 ASN A N 1
ATOM 816 C CA . ASN A 1 105 ? -24.129 -1.615 67.939 1.00 81.75 105 ASN A CA 1
ATOM 817 C C . ASN A 1 105 ? -22.991 -2.460 67.339 1.00 81.75 105 ASN A C 1
ATOM 819 O O . ASN A 1 105 ? -22.106 -2.895 68.071 1.00 81.75 105 ASN A O 1
ATOM 823 N N . PHE A 1 106 ? -22.944 -2.614 66.015 1.00 84.31 106 PHE A N 1
ATOM 824 C CA . PHE A 1 106 ? -21.848 -3.281 65.313 1.00 84.31 106 PHE A CA 1
ATOM 825 C C . PHE A 1 106 ? -20.505 -2.579 65.563 1.00 84.31 106 PHE A C 1
ATOM 827 O O . PHE A 1 106 ? -19.552 -3.217 66.014 1.00 84.31 106 PHE A O 1
ATOM 834 N N . PHE A 1 107 ? -20.439 -1.252 65.412 1.00 81.75 107 PHE A N 1
ATOM 835 C CA . PHE A 1 107 ? -19.230 -0.492 65.758 1.00 81.75 107 PHE A CA 1
ATOM 836 C C . PHE A 1 107 ? -18.841 -0.663 67.229 1.00 81.75 107 PHE A C 1
ATOM 838 O O . PHE A 1 107 ? -17.662 -0.816 67.540 1.00 81.75 107 PHE A O 1
ATOM 845 N N . ARG A 1 108 ? -19.819 -0.726 68.140 1.00 81.25 108 ARG A N 1
ATOM 846 C CA . ARG A 1 108 ? -19.567 -0.992 69.563 1.00 81.25 108 ARG A CA 1
ATOM 847 C C . ARG A 1 108 ? -18.913 -2.353 69.799 1.00 81.25 108 ARG A C 1
ATOM 849 O O . ARG A 1 108 ? -18.082 -2.460 70.694 1.00 81.25 108 ARG A O 1
ATOM 856 N N . THR A 1 109 ? -19.283 -3.371 69.021 1.00 82.56 109 THR A N 1
ATOM 857 C CA . THR A 1 109 ? -18.700 -4.721 69.126 1.00 82.56 109 THR A CA 1
ATOM 858 C C . THR A 1 109 ? -17.300 -4.831 68.527 1.00 82.56 109 THR A C 1
ATOM 860 O O . THR A 1 109 ? -16.515 -5.652 68.991 1.00 82.56 109 THR A O 1
ATOM 863 N N . LEU A 1 110 ? -16.967 -3.990 67.542 1.00 83.25 110 LEU A N 1
ATOM 864 C CA . LEU A 1 110 ? -15.634 -3.938 66.931 1.00 83.25 110 LEU A CA 1
ATOM 865 C C . LEU A 1 110 ? -14.611 -3.160 67.769 1.00 83.25 110 LEU A C 1
ATOM 867 O O . LEU A 1 110 ? -13.406 -3.309 67.571 1.00 83.25 110 LEU A O 1
ATOM 871 N N . LEU A 1 111 ? -15.075 -2.323 68.696 1.00 82.50 111 LEU A N 1
ATOM 872 C CA . LEU A 1 111 ? -14.210 -1.528 69.555 1.00 82.50 111 LEU A CA 1
ATOM 873 C C . LEU A 1 111 ? -13.704 -2.366 70.745 1.00 82.50 111 LEU A C 1
ATOM 875 O O . LEU A 1 111 ? -14.510 -2.957 71.470 1.00 82.50 111 LEU A O 1
ATOM 879 N N . PRO A 1 112 ? -12.384 -2.388 71.011 1.00 80.69 112 PRO A N 1
ATOM 880 C CA . PRO A 1 112 ? -11.840 -2.993 72.223 1.00 80.69 112 PRO A CA 1
ATOM 881 C C . PRO A 1 112 ? -12.489 -2.384 73.473 1.00 80.69 112 PRO A C 1
ATOM 883 O O . PRO A 1 112 ? -12.683 -1.168 73.533 1.00 80.69 112 PRO A O 1
ATOM 886 N N . LYS A 1 113 ? -12.796 -3.207 74.484 1.00 71.38 113 LYS A N 1
ATOM 887 C CA . LYS A 1 113 ? -13.536 -2.798 75.699 1.00 71.38 113 LYS A CA 1
ATOM 888 C C . LYS A 1 113 ? -12.889 -1.640 76.476 1.00 71.38 113 LYS A C 1
ATOM 890 O O . LYS A 1 113 ? -13.595 -0.923 77.179 1.00 71.38 113 LYS A O 1
ATOM 895 N N . ASP A 1 114 ? -11.588 -1.425 76.294 1.00 72.50 114 ASP A N 1
ATOM 896 C CA . ASP A 1 114 ? -10.807 -0.376 76.963 1.00 72.50 114 ASP A CA 1
ATOM 897 C C . ASP A 1 114 ? -10.703 0.927 76.149 1.00 72.50 114 ASP A C 1
ATOM 899 O O . ASP A 1 114 ? -10.063 1.897 76.567 1.00 72.50 114 ASP A O 1
ATOM 903 N N . THR A 1 115 ? -11.348 0.979 74.981 1.00 74.00 115 THR A N 1
ATOM 904 C CA . THR A 1 115 ? -11.332 2.153 74.108 1.00 74.00 115 THR A CA 1
ATOM 905 C C . THR A 1 115 ? -12.187 3.260 74.714 1.00 74.00 115 THR A C 1
ATOM 907 O O . THR A 1 115 ? -13.419 3.214 74.693 1.00 74.00 115 THR A O 1
ATOM 910 N N . LYS A 1 116 ? -11.541 4.296 75.256 1.00 72.81 116 LYS A N 1
ATOM 911 C CA . LYS A 1 116 ? -12.227 5.491 75.760 1.00 72.81 116 LYS A CA 1
ATOM 912 C C . LYS A 1 116 ? -12.716 6.345 74.593 1.00 72.81 116 LYS A C 1
ATOM 914 O O . LYS A 1 116 ? -12.028 7.268 74.164 1.00 72.81 116 LYS A O 1
ATOM 919 N N . LEU A 1 117 ? -13.915 6.059 74.092 1.00 70.69 117 LEU A N 1
ATOM 920 C CA . LEU A 1 117 ? -14.573 6.972 73.165 1.00 70.69 117 LEU A CA 1
ATOM 921 C C . LEU A 1 117 ? -15.065 8.222 73.905 1.00 70.69 117 LEU A C 1
ATOM 923 O O . LEU A 1 117 ? -15.597 8.117 75.015 1.00 70.69 117 LEU A O 1
ATOM 927 N N . PRO A 1 118 ? -14.945 9.410 73.290 1.00 78.75 118 PRO A N 1
ATOM 928 C CA . PRO A 1 118 ? -15.611 10.609 73.774 1.00 78.75 118 PRO A CA 1
ATOM 929 C C . PRO A 1 118 ? -17.095 10.320 74.024 1.00 78.75 118 PRO A C 1
ATOM 931 O O . PRO A 1 118 ? -17.743 9.673 73.195 1.00 78.75 118 PRO A O 1
ATOM 934 N N . LYS A 1 119 ? -17.640 10.826 75.142 1.00 73.56 119 LYS A N 1
ATOM 935 C CA . LYS A 1 119 ? -19.008 10.538 75.632 1.00 73.56 119 LYS A CA 1
ATOM 936 C C . LYS A 1 119 ? -20.122 10.738 74.593 1.00 73.56 119 LYS A C 1
ATOM 938 O O . LYS A 1 119 ? -21.214 10.226 74.787 1.00 73.56 119 LYS A O 1
ATOM 943 N N . ASN A 1 120 ? -19.849 11.461 73.511 1.00 78.31 120 ASN A N 1
ATOM 944 C CA . ASN A 1 120 ? -20.829 11.841 72.502 1.00 78.31 120 ASN A CA 1
ATOM 945 C C . ASN A 1 120 ? -20.633 11.152 71.136 1.00 78.31 120 ASN A C 1
ATOM 947 O O . ASN A 1 120 ? -21.331 11.468 70.183 1.00 78.31 120 ASN A O 1
ATOM 951 N N . THR A 1 121 ? -19.672 10.232 71.006 1.00 80.25 121 THR A N 1
ATOM 952 C CA . THR A 1 121 ? -19.307 9.667 69.690 1.00 80.25 121 THR A CA 1
ATOM 953 C C . THR A 1 121 ? -20.408 8.778 69.115 1.00 80.25 121 THR A C 1
ATOM 955 O O . THR A 1 121 ? -20.768 8.923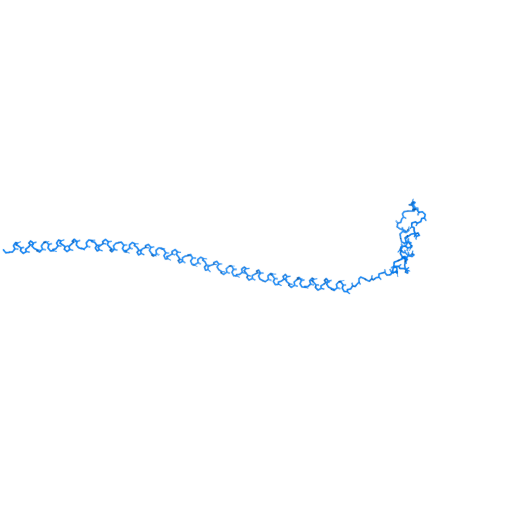 67.954 1.00 80.25 121 THR A O 1
ATOM 958 N N . MET A 1 122 ? -20.999 7.904 69.935 1.00 79.25 122 MET A N 1
ATOM 959 C CA . MET A 1 122 ? -22.067 7.001 69.481 1.00 79.25 122 MET A CA 1
ATOM 960 C C . MET A 1 122 ? -23.384 7.738 69.220 1.00 79.25 122 MET A C 1
ATOM 962 O O . MET A 1 122 ? -24.104 7.383 68.294 1.00 79.25 122 MET A O 1
ATOM 966 N N . SER A 1 123 ? -23.673 8.787 69.996 1.00 81.31 123 SER A N 1
ATOM 967 C CA . SER A 1 123 ? -24.841 9.645 69.773 1.00 81.31 123 SER A CA 1
ATOM 968 C C . SER A 1 123 ? -24.718 10.429 68.468 1.00 81.31 123 SER A C 1
ATOM 970 O O . SER A 1 123 ? -25.668 10.454 67.700 1.00 81.31 123 SER A O 1
ATOM 972 N N . LYS A 1 124 ? -23.532 10.978 68.167 1.00 81.56 124 LYS A N 1
ATOM 973 C CA . LYS A 1 124 ? -23.267 11.648 66.884 1.00 81.56 124 LYS A CA 1
ATOM 974 C C . LYS A 1 124 ? -23.336 10.695 65.694 1.00 81.56 124 LYS A C 1
ATOM 976 O O . LYS A 1 124 ? -23.861 11.065 64.656 1.00 81.56 124 LYS A O 1
ATOM 981 N N . LEU A 1 125 ? -22.819 9.471 65.832 1.00 81.12 125 LEU A N 1
ATOM 982 C CA . LEU A 1 125 ? -22.935 8.457 64.777 1.00 81.12 125 LEU A CA 1
ATOM 983 C C . LEU A 1 125 ? -24.399 8.114 64.496 1.00 81.12 125 LEU A C 1
ATOM 985 O O . LEU A 1 125 ? -24.780 8.015 63.337 1.00 81.12 125 LEU A O 1
ATOM 989 N N . ARG A 1 126 ? -25.218 7.981 65.543 1.00 81.12 126 ARG A N 1
ATOM 990 C CA . ARG A 1 126 ? -26.660 7.783 65.398 1.00 81.12 126 ARG A CA 1
ATOM 991 C C . ARG A 1 126 ? -27.331 8.965 64.697 1.00 81.12 126 ARG A C 1
ATOM 993 O O . ARG A 1 126 ? -28.054 8.749 63.740 1.00 81.12 126 ARG A O 1
ATOM 1000 N N . GLU A 1 127 ? -27.046 10.185 65.141 1.00 82.12 127 GLU A N 1
ATOM 1001 C CA . GLU A 1 127 ? -27.600 11.419 64.574 1.00 82.12 127 GLU A CA 1
ATOM 1002 C C . GLU A 1 127 ? -27.269 11.565 63.081 1.00 82.12 127 GLU A C 1
ATOM 1004 O O . GLU A 1 127 ? -28.149 11.861 62.288 1.00 82.12 127 GLU A O 1
ATOM 1009 N N . ILE A 1 128 ? -26.033 11.266 62.667 1.00 79.56 128 ILE A N 1
ATOM 1010 C CA . ILE A 1 128 ? -25.619 11.304 61.251 1.00 79.56 128 ILE A CA 1
ATOM 1011 C C . ILE A 1 128 ? -26.336 10.228 60.417 1.00 79.56 128 ILE A C 1
ATOM 1013 O O . ILE A 1 128 ? -26.709 10.476 59.270 1.00 79.56 128 ILE A O 1
ATOM 1017 N N . LEU A 1 129 ? -26.529 9.033 60.984 1.00 75.56 129 LEU A N 1
ATOM 1018 C CA . LEU A 1 129 ? -27.232 7.924 60.327 1.00 75.56 129 LEU A CA 1
ATOM 1019 C C . LEU A 1 129 ? -28.755 8.133 60.257 1.00 75.56 129 LEU A C 1
ATOM 1021 O O . LEU A 1 129 ? -29.406 7.503 59.431 1.00 75.56 129 LEU A O 1
ATOM 1025 N N . GLU A 1 130 ? -29.316 8.987 61.115 1.00 76.06 130 GLU A N 1
ATOM 1026 C CA . GLU A 1 130 ? -30.739 9.360 61.126 1.00 76.06 130 GLU A CA 1
ATOM 1027 C C . GLU A 1 130 ? -31.006 10.644 60.311 1.00 76.06 130 GLU A C 1
ATOM 1029 O O . GLU A 1 130 ? -32.085 10.794 59.754 1.00 76.06 130 GLU A O 1
ATOM 1034 N N . ALA A 1 131 ? -30.022 11.540 60.168 1.00 70.88 131 ALA A N 1
ATOM 1035 C CA . ALA A 1 131 ? -30.136 12.799 59.418 1.00 70.88 131 ALA A CA 1
ATOM 1036 C C . ALA A 1 131 ? -29.957 12.662 57.892 1.00 70.88 131 ALA A C 1
ATOM 1038 O O . ALA A 1 131 ? -29.965 13.659 57.180 1.00 70.88 131 ALA A O 1
ATOM 1039 N N . THR A 1 132 ? -29.760 11.451 57.371 1.00 58.00 132 THR A N 1
ATOM 1040 C CA . THR A 1 132 ? -29.520 11.196 55.937 1.00 58.00 132 THR A CA 1
ATOM 1041 C C . THR A 1 132 ? -30.812 11.066 55.104 1.00 58.00 132 THR A C 1
ATOM 1043 O O . THR A 1 132 ? -30.766 10.536 53.997 1.00 58.00 132 THR A O 1
ATOM 1046 N N . GLU A 1 133 ? -31.953 11.547 55.619 1.00 54.69 133 GLU A N 1
ATOM 1047 C CA . GLU A 1 133 ? -33.298 11.416 55.021 1.00 54.69 133 GLU A CA 1
ATOM 1048 C C . GLU A 1 133 ? -33.938 12.725 54.490 1.00 54.69 133 GLU A C 1
ATOM 1050 O O . GLU A 1 133 ? -35.098 12.676 54.089 1.00 54.69 133 GLU A O 1
ATOM 1055 N N . ASP A 1 134 ? -33.206 13.848 54.403 1.00 46.28 134 ASP A N 1
ATOM 1056 C CA . ASP A 1 134 ? -33.660 15.090 53.724 1.00 46.28 134 ASP A CA 1
ATOM 1057 C C . ASP A 1 134 ? -32.942 15.346 52.382 1.00 46.28 134 ASP A C 1
ATOM 1059 O O . ASP A 1 134 ? -31.686 15.315 52.351 1.00 46.28 134 ASP A O 1
#

Secondary structure (DSSP, 8-state):
-HHHHHHHHHHHHHHHHHHHHHHHHHHHHHHHHHHHHHHHHHHHHHHHHHHHHHHHHHHHHHHHHHHHHHHHHHHHHHHHHHHHHHHHS-------GGGHHHHHHHHHHHS-TT----TTHHHHHHHHHHSTT-

Organism: NCBI:txid179408